Protein AF-A0A0S7EWW1-F1 (afdb_monomer)

Structure (mmCIF, N/CA/C/O backbone):
data_AF-A0A0S7EWW1-F1
#
_entry.id   AF-A0A0S7EWW1-F1
#
loop_
_atom_site.group_PDB
_atom_site.id
_atom_site.type_symbol
_atom_site.label_atom_id
_atom_site.label_alt_id
_atom_site.label_comp_id
_atom_site.label_asym_id
_atom_site.label_entity_id
_atom_site.label_seq_id
_atom_site.pdbx_PDB_ins_code
_atom_site.Cartn_x
_atom_site.Cartn_y
_atom_site.Cartn_z
_atom_site.occupancy
_atom_site.B_iso_or_equiv
_atom_site.auth_seq_id
_atom_site.auth_comp_id
_atom_site.auth_asym_id
_atom_site.auth_atom_id
_atom_site.pdbx_PDB_model_num
ATOM 1 N N . LYS A 1 1 ? -25.524 -4.681 3.130 1.00 75.12 1 LYS A N 1
ATOM 2 C CA . LYS A 1 1 ? -24.527 -3.909 2.342 1.00 75.12 1 LYS A CA 1
ATOM 3 C C . LYS A 1 1 ? -23.182 -4.595 2.519 1.00 75.12 1 LYS A C 1
ATOM 5 O O . LYS A 1 1 ? -22.922 -5.030 3.635 1.00 75.12 1 LYS A O 1
ATOM 10 N N . LEU A 1 2 ? -22.413 -4.750 1.442 1.00 93.19 2 LEU A N 1
ATOM 11 C CA . LEU A 1 2 ? -21.129 -5.456 1.447 1.00 93.19 2 LEU A CA 1
ATOM 12 C C . LEU A 1 2 ? -20.106 -4.722 2.336 1.00 93.19 2 LEU A C 1
ATOM 14 O O . LEU A 1 2 ? -20.137 -3.492 2.381 1.00 93.19 2 LEU A O 1
ATOM 18 N N . ARG A 1 3 ? -19.264 -5.471 3.059 1.00 97.88 3 ARG A N 1
ATOM 19 C CA . ARG A 1 3 ? -18.223 -4.938 3.965 1.00 97.88 3 ARG A CA 1
ATOM 20 C C . ARG A 1 3 ? -16.833 -5.497 3.687 1.00 97.88 3 ARG A C 1
ATOM 22 O O . ARG A 1 3 ? -15.873 -4.763 3.835 1.00 97.88 3 ARG A O 1
ATOM 29 N N . SER A 1 4 ? -16.743 -6.749 3.259 1.00 98.50 4 SER A N 1
ATOM 30 C CA . SER A 1 4 ? -15.506 -7.370 2.800 1.00 98.50 4 SER A CA 1
ATOM 31 C C . SER A 1 4 ? -15.703 -7.844 1.365 1.00 98.50 4 SER A C 1
ATOM 33 O O . SER A 1 4 ? -16.794 -8.308 1.007 1.00 98.50 4 SER A O 1
ATOM 35 N N . LEU A 1 5 ? -14.678 -7.651 0.543 1.00 98.44 5 LEU A N 1
ATOM 36 C CA . LEU A 1 5 ? -14.626 -8.087 -0.841 1.00 98.44 5 LEU A CA 1
ATOM 37 C C . LEU A 1 5 ? -13.223 -8.612 -1.138 1.00 98.44 5 LEU A C 1
ATOM 39 O O . LEU A 1 5 ? -12.243 -7.880 -1.026 1.00 98.44 5 LEU A O 1
ATOM 43 N N . ASP A 1 6 ? -13.152 -9.866 -1.567 1.00 98.44 6 ASP A N 1
ATOM 44 C CA . ASP A 1 6 ? -11.923 -10.497 -2.028 1.00 98.44 6 ASP A CA 1
ATOM 45 C C . ASP A 1 6 ? -11.984 -10.693 -3.548 1.00 98.44 6 ASP A C 1
ATOM 47 O O . ASP A 1 6 ? -12.901 -11.332 -4.071 1.00 98.44 6 ASP A O 1
ATOM 51 N N . LEU A 1 7 ? -11.023 -10.097 -4.253 1.00 97.81 7 LEU A N 1
ATOM 52 C CA . LEU A 1 7 ? -10.820 -10.208 -5.699 1.00 97.81 7 LEU A CA 1
ATOM 53 C C . LEU A 1 7 ? -9.435 -10.775 -6.029 1.00 97.81 7 LEU A C 1
ATOM 55 O O . LEU A 1 7 ? -8.941 -10.605 -7.146 1.00 97.81 7 LEU A O 1
ATOM 59 N N . SER A 1 8 ? -8.797 -11.444 -5.073 1.00 97.50 8 SER A N 1
ATOM 60 C CA . SER A 1 8 ? -7.478 -12.038 -5.249 1.00 97.50 8 SER A CA 1
ATOM 61 C C . SER A 1 8 ? -7.445 -12.979 -6.451 1.00 97.50 8 SER A C 1
ATOM 63 O O . SER A 1 8 ? -8.435 -13.630 -6.795 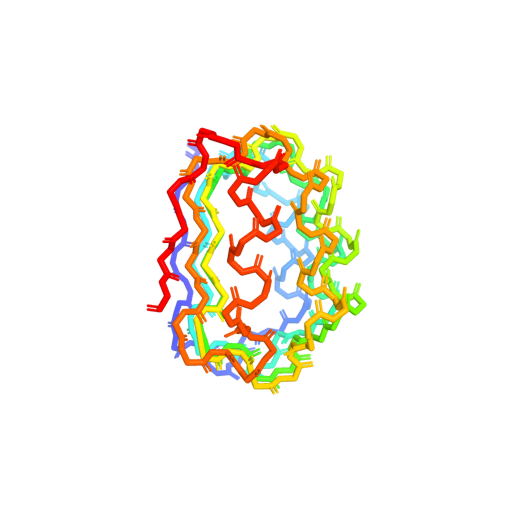1.00 97.50 8 SER A O 1
ATOM 65 N N . TRP A 1 9 ? -6.286 -13.066 -7.101 1.00 96.00 9 TRP A N 1
ATOM 66 C CA . TRP A 1 9 ? -6.058 -13.929 -8.265 1.00 96.00 9 TRP A CA 1
ATOM 67 C C . TRP A 1 9 ? -7.002 -13.669 -9.446 1.00 96.00 9 TRP A C 1
ATOM 69 O O . TRP A 1 9 ? -7.198 -14.548 -10.287 1.00 96.00 9 TRP A O 1
ATOM 79 N N . CYS A 1 10 ? -7.557 -12.460 -9.557 1.00 96.06 10 CYS A N 1
ATOM 80 C CA . CYS A 1 10 ? -8.367 -12.059 -10.700 1.00 96.06 10 CYS A CA 1
ATOM 81 C C . CYS A 1 10 ? -7.514 -11.279 -11.722 1.00 96.06 10 CYS A C 1
ATOM 83 O O . CYS A 1 10 ? -7.490 -10.048 -11.696 1.00 96.06 10 CYS A O 1
ATOM 85 N N . PRO A 1 11 ? -6.854 -11.936 -12.703 1.00 89.69 11 PRO A N 1
ATOM 86 C CA . PRO A 1 11 ? -5.895 -11.282 -13.608 1.00 89.69 11 PRO A CA 1
ATOM 87 C C . PRO A 1 11 ? -6.532 -10.274 -14.577 1.00 89.69 11 PRO A C 1
ATOM 89 O O . PRO A 1 11 ? -5.832 -9.591 -15.324 1.00 89.69 11 PRO A O 1
ATOM 92 N N . ARG A 1 12 ? -7.868 -10.217 -14.630 1.00 94.69 12 ARG A N 1
ATOM 93 C CA . ARG A 1 12 ? -8.628 -9.292 -15.480 1.00 94.69 12 ARG A CA 1
ATOM 94 C C . ARG A 1 12 ? -9.130 -8.058 -14.733 1.00 94.69 12 ARG A C 1
ATOM 96 O O . ARG A 1 12 ? -9.633 -7.156 -15.396 1.00 94.69 12 ARG A O 1
ATOM 103 N N . ILE A 1 13 ? -8.997 -8.014 -13.408 1.00 95.81 13 ILE A N 1
ATOM 104 C CA . ILE A 1 13 ? -9.312 -6.819 -12.625 1.00 95.81 13 ILE A CA 1
ATOM 105 C C . ILE A 1 13 ? -8.275 -5.742 -12.948 1.00 95.81 13 ILE A C 1
ATOM 107 O O . ILE A 1 13 ? -7.086 -6.027 -13.044 1.00 95.81 13 ILE A O 1
ATOM 111 N N . THR A 1 14 ? -8.756 -4.525 -13.187 1.00 97.81 14 THR A N 1
ATOM 112 C CA . THR A 1 14 ? -7.965 -3.344 -13.566 1.00 97.81 14 THR A CA 1
ATOM 113 C C . THR A 1 14 ? -8.408 -2.157 -12.720 1.00 97.81 14 THR A C 1
ATOM 115 O O . THR A 1 14 ? -9.411 -2.254 -12.012 1.00 97.81 14 THR A O 1
ATOM 118 N N . ASP A 1 15 ? -7.719 -1.025 -12.836 1.00 98.44 15 ASP A N 1
ATOM 119 C CA . ASP A 1 15 ? -8.058 0.205 -12.108 1.00 98.44 15 ASP A CA 1
ATOM 120 C C . ASP A 1 15 ? -9.513 0.654 -12.318 1.00 98.44 15 ASP A C 1
ATOM 122 O O . ASP A 1 15 ? -10.142 1.145 -11.386 1.00 98.44 15 ASP A O 1
ATOM 126 N N . MET A 1 16 ? -10.098 0.383 -13.491 1.00 98.19 16 MET A N 1
ATOM 127 C CA . MET A 1 16 ? -11.512 0.663 -13.777 1.00 98.19 16 MET A CA 1
ATOM 128 C C . MET A 1 16 ? -12.467 -0.107 -12.848 1.00 98.19 16 MET A C 1
ATOM 130 O O . MET A 1 16 ? -13.523 0.391 -12.478 1.00 98.19 16 MET A O 1
ATOM 134 N N . ALA A 1 17 ? -12.104 -1.322 -12.424 1.00 97.56 17 ALA A N 1
ATOM 135 C CA . ALA A 1 17 ? -12.892 -2.045 -11.428 1.00 97.56 17 ALA A CA 1
ATOM 136 C C . ALA A 1 17 ? -12.806 -1.372 -10.049 1.00 97.56 17 ALA A C 1
ATOM 138 O O . ALA A 1 17 ? -13.795 -1.357 -9.320 1.00 97.56 17 ALA A O 1
ATOM 139 N N . LEU A 1 18 ? -11.648 -0.797 -9.704 1.00 98.19 18 LEU A N 1
ATOM 140 C CA . LEU A 1 18 ? -11.467 -0.067 -8.448 1.00 98.19 18 LEU A CA 1
ATOM 141 C C . LEU A 1 18 ? -12.226 1.263 -8.446 1.00 98.19 18 LEU A C 1
ATOM 143 O O . LEU A 1 18 ? -12.760 1.637 -7.406 1.00 98.19 18 LEU A O 1
ATOM 147 N N . GLU A 1 19 ? -12.357 1.922 -9.600 1.00 98.31 19 GLU A N 1
ATOM 148 C CA . GLU A 1 19 ? -13.252 3.072 -9.776 1.00 98.31 19 GLU A CA 1
ATOM 149 C C . GLU A 1 19 ? -14.700 2.699 -9.428 1.00 98.31 19 GLU A C 1
ATOM 151 O O . GLU A 1 19 ? -15.301 3.319 -8.551 1.00 98.31 19 GLU A O 1
ATOM 156 N N . TYR A 1 20 ? -15.241 1.629 -10.023 1.00 97.81 20 TYR A N 1
ATOM 157 C CA . TYR A 1 20 ? -16.599 1.166 -9.709 1.00 97.81 20 TYR A CA 1
ATOM 158 C C . TYR A 1 20 ? -16.769 0.778 -8.233 1.00 97.81 20 TYR A C 1
ATOM 160 O O . TYR A 1 20 ? -17.775 1.121 -7.612 1.00 97.81 20 TYR A O 1
ATOM 168 N N . ILE A 1 21 ? -15.779 0.100 -7.643 1.00 97.38 21 ILE A N 1
ATOM 169 C CA . ILE A 1 21 ? -15.789 -0.253 -6.215 1.00 97.38 21 ILE A CA 1
ATOM 170 C C . ILE A 1 21 ? -15.832 1.005 -5.343 1.00 97.38 21 ILE A C 1
ATOM 172 O O . ILE A 1 21 ? -16.648 1.076 -4.422 1.00 97.38 21 ILE A 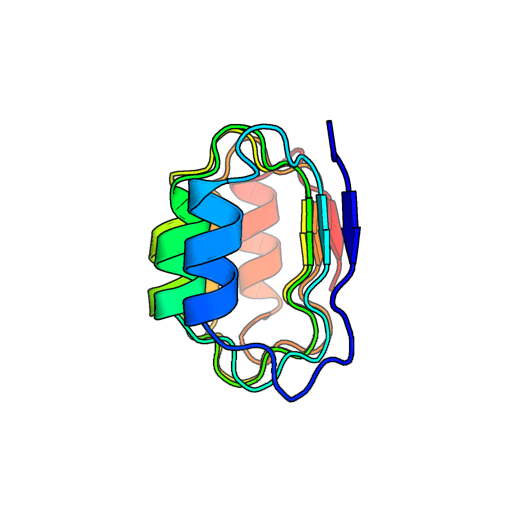O 1
ATOM 176 N N . ALA A 1 22 ? -15.006 2.008 -5.641 1.00 96.94 22 ALA A N 1
ATOM 177 C CA . ALA A 1 22 ? -14.984 3.264 -4.901 1.00 96.94 22 ALA A CA 1
ATOM 178 C C . ALA A 1 22 ? -16.310 4.040 -5.035 1.00 96.94 22 ALA A C 1
ATOM 180 O O . ALA A 1 22 ? -16.804 4.598 -4.047 1.00 96.94 22 ALA A O 1
ATOM 181 N N . CYS A 1 23 ? -16.915 4.019 -6.229 1.00 96.25 23 CYS A N 1
ATOM 182 C CA . CYS A 1 23 ? -18.182 4.687 -6.525 1.00 96.25 23 CYS A CA 1
ATOM 183 C C . CYS A 1 23 ? -19.408 4.026 -5.883 1.00 96.25 23 CYS A C 1
ATOM 185 O O . CYS A 1 23 ? -20.302 4.749 -5.459 1.00 96.25 23 CYS A O 1
ATOM 187 N N . ASP A 1 24 ? -19.471 2.695 -5.785 1.00 95.88 24 ASP A N 1
ATOM 188 C CA . ASP A 1 24 ? -20.705 2.010 -5.361 1.00 95.88 24 ASP A CA 1
ATOM 189 C C . ASP A 1 24 ? -20.612 1.391 -3.956 1.00 95.88 24 ASP A C 1
ATOM 191 O O . ASP A 1 24 ? -21.625 1.214 -3.263 1.00 95.88 24 ASP A O 1
ATOM 195 N N . LEU A 1 25 ? -19.401 1.064 -3.490 1.00 96.56 25 LEU A N 1
ATOM 196 C CA . LEU A 1 25 ? -19.172 0.308 -2.255 1.00 96.56 25 LEU A CA 1
ATOM 197 C C . LEU A 1 25 ? -18.650 1.185 -1.108 1.00 96.56 25 LEU A C 1
ATOM 199 O O . LEU A 1 25 ? -17.762 0.790 -0.361 1.00 96.56 25 LEU A O 1
ATOM 203 N N . HIS A 1 26 ? -19.265 2.346 -0.868 1.00 93.94 26 HIS A N 1
ATOM 204 C CA . HIS A 1 26 ? -18.840 3.303 0.176 1.00 93.94 26 HIS A CA 1
ATOM 205 C C . HIS A 1 26 ? -18.814 2.771 1.626 1.00 93.94 26 HIS A C 1
ATOM 207 O O . HIS A 1 26 ? -18.344 3.463 2.527 1.00 93.94 26 HIS A O 1
ATOM 213 N N . LYS A 1 27 ? -19.385 1.584 1.881 1.00 96.94 27 LYS A N 1
ATOM 214 C CA . LYS A 1 27 ? -19.382 0.913 3.197 1.00 96.94 27 LYS A CA 1
ATOM 215 C C . LYS A 1 27 ? -18.420 -0.276 3.271 1.00 96.94 27 LYS A C 1
ATOM 217 O O . LYS A 1 27 ? -18.485 -1.026 4.246 1.00 96.94 27 LYS A O 1
ATOM 222 N N . LEU A 1 28 ? -17.608 -0.483 2.236 1.00 98.44 28 LEU A N 1
ATOM 223 C CA . LEU A 1 28 ? -16.582 -1.510 2.239 1.00 98.44 28 LEU A CA 1
ATOM 224 C C . LEU A 1 28 ? -15.516 -1.140 3.275 1.00 98.44 28 LEU A C 1
ATOM 226 O O . LEU A 1 28 ? -15.047 -0.005 3.319 1.00 98.44 28 LEU A O 1
ATOM 230 N N . GLU A 1 29 ? -15.192 -2.102 4.122 1.00 98.62 29 GLU A N 1
ATOM 231 C CA . GLU A 1 2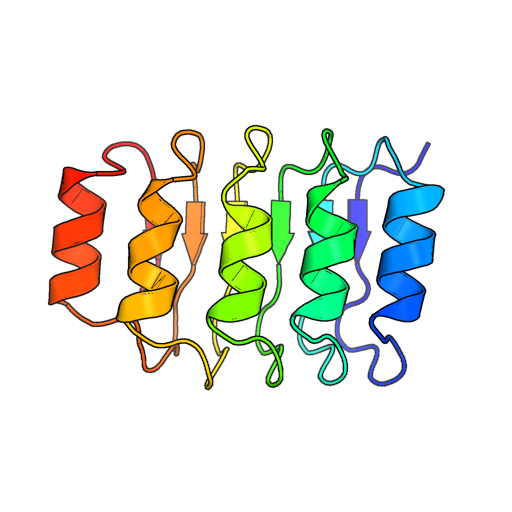9 ? -14.223 -2.004 5.210 1.00 98.62 29 GLU A CA 1
ATOM 232 C C . GLU A 1 29 ? -12.971 -2.829 4.892 1.00 98.62 29 GLU A C 1
ATOM 234 O O . GLU A 1 29 ? -11.884 -2.464 5.320 1.00 98.62 29 GLU A O 1
ATOM 239 N N . GLU A 1 30 ? -13.092 -3.885 4.091 1.00 98.81 30 GLU A N 1
ATOM 240 C CA . GLU A 1 30 ? -11.981 -4.746 3.694 1.00 98.81 30 GLU A CA 1
ATOM 241 C C . GLU A 1 30 ? -11.996 -5.003 2.187 1.00 98.81 30 GLU A C 1
ATOM 243 O O . GLU A 1 30 ? -13.033 -5.350 1.609 1.00 98.81 30 GLU A O 1
ATOM 248 N N . LEU A 1 31 ? -10.829 -4.843 1.566 1.00 98.75 31 LEU A N 1
ATOM 249 C CA . LEU A 1 31 ? -10.604 -5.133 0.159 1.00 98.75 31 LEU A CA 1
ATOM 250 C C . LEU A 1 31 ? -9.308 -5.929 -0.010 1.00 98.75 31 LEU A C 1
ATOM 252 O O . LEU A 1 31 ? -8.226 -5.464 0.358 1.00 98.75 31 LEU A O 1
ATOM 256 N N . VAL A 1 32 ? -9.425 -7.115 -0.603 1.00 98.81 32 VAL A N 1
ATOM 257 C CA . VAL A 1 32 ? -8.292 -7.996 -0.906 1.00 98.81 32 VAL A CA 1
ATOM 258 C C . VAL A 1 32 ? -8.084 -8.043 -2.420 1.00 98.81 32 VAL A C 1
ATOM 260 O O . VAL A 1 32 ? -8.995 -8.403 -3.166 1.00 98.81 32 VAL A O 1
ATOM 263 N N . LEU A 1 33 ? -6.898 -7.642 -2.883 1.00 98.56 33 LEU A N 1
ATOM 264 C CA . LEU A 1 33 ? -6.531 -7.530 -4.303 1.00 98.56 33 LEU A CA 1
ATOM 265 C C . LEU A 1 33 ? -5.281 -8.344 -4.641 1.00 98.56 33 LEU A C 1
ATOM 267 O O . LEU A 1 33 ? -4.583 -8.044 -5.611 1.00 98.56 33 LEU A O 1
ATOM 271 N N . ASP A 1 34 ? -4.969 -9.376 -3.862 1.00 98.44 34 ASP A N 1
ATOM 272 C CA . ASP A 1 34 ? -3.701 -10.076 -4.015 1.00 98.44 34 ASP A CA 1
ATOM 273 C C . ASP A 1 34 ? -3.529 -10.644 -5.423 1.00 98.44 34 ASP A C 1
ATOM 275 O O . ASP A 1 34 ? -4.437 -11.245 -6.003 1.00 98.44 34 ASP A O 1
ATOM 279 N N . ARG A 1 35 ? -2.333 -10.475 -5.986 1.00 97.94 35 ARG A N 1
ATOM 280 C CA . ARG A 1 35 ? -1.977 -10.909 -7.344 1.00 97.94 35 ARG A CA 1
ATOM 281 C C . ARG A 1 35 ? -2.891 -10.342 -8.436 1.00 97.94 35 ARG A C 1
ATOM 283 O O . ARG A 1 35 ? -2.953 -10.898 -9.537 1.00 97.94 35 ARG A O 1
ATOM 290 N N . CYS A 1 36 ? -3.545 -9.208 -8.194 1.00 98.00 36 CYS A N 1
ATOM 291 C CA . CYS A 1 36 ? -4.196 -8.432 -9.246 1.00 98.00 36 CYS A CA 1
ATOM 292 C C . CYS A 1 36 ? -3.146 -7.611 -10.008 1.00 98.00 36 CYS A C 1
ATOM 294 O O . CYS A 1 36 ? -2.991 -6.408 -9.826 1.00 98.00 36 CYS A O 1
ATOM 296 N N . VAL A 1 37 ? -2.410 -8.281 -10.899 1.00 96.50 37 VAL A N 1
ATOM 297 C CA . VAL A 1 37 ? -1.216 -7.737 -11.582 1.00 96.50 37 VAL A CA 1
ATOM 298 C C . VAL A 1 37 ? -1.466 -6.539 -12.509 1.00 96.50 37 VAL A C 1
ATOM 300 O O . VAL A 1 37 ? -0.510 -5.967 -13.020 1.00 96.50 37 VAL A O 1
ATOM 303 N N . ARG A 1 38 ? -2.727 -6.177 -12.767 1.00 97.69 38 ARG A N 1
ATOM 304 C CA . ARG A 1 38 ? -3.110 -5.027 -13.605 1.00 97.69 38 ARG A CA 1
ATOM 305 C C . ARG A 1 38 ? -3.645 -3.844 -12.791 1.00 97.69 38 ARG A C 1
ATOM 307 O O . ARG A 1 38 ? -4.159 -2.907 -13.395 1.00 97.69 38 ARG A O 1
ATOM 314 N N . ILE A 1 39 ? -3.560 -3.907 -11.461 1.00 98.38 39 ILE A N 1
ATOM 315 C CA . ILE A 1 39 ? -3.795 -2.757 -10.586 1.00 98.38 39 ILE A CA 1
ATOM 316 C C . ILE A 1 39 ? -2.531 -1.909 -10.537 1.00 98.38 39 ILE A C 1
ATOM 318 O O . ILE A 1 39 ? -1.444 -2.430 -10.281 1.00 98.38 39 ILE A O 1
ATOM 322 N N . THR A 1 40 ? -2.692 -0.614 -10.782 1.00 98.62 40 THR A N 1
ATOM 323 C CA . THR A 1 40 ? -1.617 0.380 -10.800 1.00 98.62 40 THR A CA 1
ATOM 324 C C . THR A 1 40 ? -1.893 1.492 -9.788 1.00 98.62 40 THR A C 1
ATOM 326 O O . THR A 1 40 ? -2.898 1.483 -9.073 1.00 98.62 40 THR A O 1
ATOM 329 N N . ASP A 1 41 ? -1.017 2.491 -9.755 1.00 98.62 41 ASP A N 1
ATOM 330 C CA . ASP A 1 41 ? -1.172 3.686 -8.927 1.00 98.62 41 ASP A CA 1
ATOM 331 C C . ASP A 1 41 ? -2.500 4.423 -9.167 1.00 98.62 41 ASP A C 1
ATOM 333 O O . ASP A 1 41 ? -3.082 4.965 -8.227 1.00 98.62 41 ASP A O 1
ATOM 337 N N . THR A 1 42 ? -3.027 4.395 -10.400 1.00 98.62 42 THR A N 1
ATOM 338 C CA . THR A 1 42 ? -4.342 4.977 -10.719 1.00 98.62 42 THR A CA 1
ATOM 339 C C . THR A 1 42 ? -5.458 4.307 -9.917 1.00 98.62 42 THR A C 1
ATOM 341 O O . THR A 1 42 ? -6.333 4.985 -9.379 1.00 98.62 42 THR A O 1
ATOM 344 N N . GLY A 1 43 ? -5.394 2.983 -9.771 1.00 98.38 43 GLY A N 1
ATOM 345 C CA . GLY A 1 43 ? -6.322 2.207 -8.961 1.00 98.38 43 GLY A CA 1
ATOM 346 C C . GLY A 1 43 ? -6.329 2.628 -7.493 1.00 98.38 43 GLY A C 1
ATOM 347 O O . GLY A 1 43 ? -7.392 2.832 -6.905 1.00 98.38 43 GLY A O 1
ATOM 348 N N . LEU A 1 44 ? -5.142 2.827 -6.915 1.00 98.50 44 LEU A N 1
ATOM 349 C CA . LEU A 1 44 ? -4.979 3.320 -5.541 1.00 98.50 44 LEU A CA 1
ATOM 350 C C . LEU A 1 44 ? -5.533 4.744 -5.383 1.00 98.50 44 LEU A C 1
ATOM 352 O O . LEU A 1 44 ? -6.130 5.059 -4.351 1.00 98.50 44 LEU A O 1
ATOM 356 N N . GLY A 1 45 ? -5.414 5.573 -6.424 1.00 98.44 45 GLY A N 1
ATOM 357 C CA . GLY A 1 45 ? -6.066 6.878 -6.509 1.00 98.44 45 GLY A CA 1
ATOM 358 C C . GLY A 1 45 ? -7.577 6.800 -6.280 1.00 98.44 45 GLY A C 1
ATOM 359 O O . GLY A 1 45 ? -8.104 7.546 -5.454 1.00 98.44 45 GLY A O 1
ATOM 360 N N . TYR A 1 46 ? -8.275 5.856 -6.916 1.00 98.44 46 TYR A N 1
ATOM 361 C CA . TYR A 1 46 ? -9.710 5.654 -6.676 1.00 98.44 46 TYR A CA 1
ATOM 362 C C . TYR A 1 46 ? -10.003 5.170 -5.250 1.00 98.44 46 TYR A C 1
ATOM 364 O O . TYR A 1 46 ? -10.879 5.724 -4.578 1.00 98.44 46 TYR A O 1
ATOM 372 N N . LEU A 1 47 ? -9.238 4.190 -4.753 1.00 98.06 47 LEU A N 1
ATOM 373 C CA . LEU A 1 47 ? -9.422 3.635 -3.404 1.00 98.06 47 LEU A CA 1
ATOM 374 C C . LEU A 1 47 ? -9.209 4.669 -2.291 1.00 98.06 47 LEU A C 1
ATOM 376 O O . LEU A 1 47 ? -9.854 4.573 -1.247 1.00 98.06 47 LEU A O 1
ATOM 380 N N . SER A 1 48 ? -8.377 5.692 -2.518 1.00 97.06 48 SER A N 1
ATOM 381 C CA . SER A 1 48 ? -8.137 6.771 -1.547 1.00 97.06 48 SER A CA 1
ATOM 382 C C . SER A 1 48 ? -9.400 7.541 -1.137 1.00 97.06 48 SER A C 1
ATOM 384 O O . SER A 1 48 ? -9.446 8.150 -0.069 1.00 97.06 48 SER A O 1
ATOM 386 N N . THR A 1 49 ? -10.454 7.479 -1.955 1.00 96.88 49 THR A N 1
ATOM 387 C CA . THR A 1 49 ? -11.746 8.125 -1.680 1.00 96.88 49 THR A CA 1
ATOM 388 C C . THR A 1 49 ? -12.635 7.322 -0.720 1.00 96.88 49 THR A C 1
ATOM 390 O O . THR A 1 49 ? -13.647 7.831 -0.228 1.00 96.88 49 THR A O 1
ATOM 393 N N . MET A 1 50 ? -12.270 6.071 -0.413 1.00 97.12 50 MET A N 1
ATOM 394 C CA . MET A 1 50 ? -13.078 5.150 0.386 1.00 97.12 50 MET A CA 1
ATOM 395 C C . MET A 1 50 ? -12.864 5.354 1.891 1.00 97.12 50 MET A C 1
ATOM 397 O O . MET A 1 50 ? -12.093 4.649 2.537 1.00 97.12 50 MET A O 1
ATOM 401 N N . SER A 1 51 ? -13.618 6.281 2.482 1.00 95.94 51 SER A N 1
ATOM 402 C CA . SER A 1 51 ? -13.507 6.660 3.903 1.00 95.94 51 SER A CA 1
ATOM 403 C C . SER A 1 51 ? -13.894 5.580 4.925 1.00 95.94 51 SER A C 1
ATOM 405 O O . SER A 1 51 ? -13.654 5.759 6.118 1.00 95.94 51 SER A O 1
ATOM 407 N N . SER A 1 52 ? -14.504 4.475 4.484 1.00 97.44 52 SER A N 1
ATOM 408 C CA . SER A 1 52 ? -14.82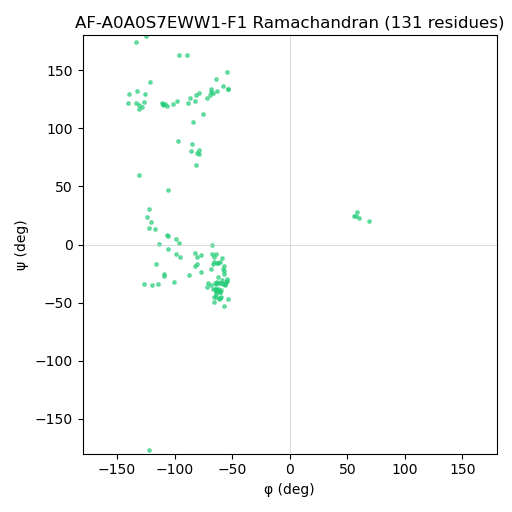8 3.331 5.349 1.00 97.44 52 SER A CA 1
ATOM 409 C C . SER A 1 52 ? -13.774 2.225 5.307 1.00 97.44 52 SER A C 1
ATOM 411 O O . SER A 1 52 ? -13.848 1.322 6.140 1.00 97.44 52 SER A O 1
ATOM 413 N N . LEU A 1 53 ? -12.816 2.269 4.370 1.00 98.44 53 LEU A N 1
ATOM 414 C CA . LEU A 1 53 ? -11.866 1.179 4.163 1.00 98.44 53 LEU A CA 1
ATOM 415 C C . LEU A 1 53 ? -10.856 1.129 5.316 1.00 98.44 53 LEU A C 1
ATOM 417 O O . LEU A 1 53 ? -10.215 2.132 5.636 1.00 98.44 53 LEU A O 1
ATOM 421 N N . ARG A 1 54 ? -10.741 -0.041 5.945 1.00 98.69 54 ARG A N 1
ATOM 422 C CA . ARG A 1 54 ? -9.892 -0.323 7.111 1.00 98.69 54 ARG A CA 1
ATOM 423 C C . ARG A 1 54 ? -8.776 -1.305 6.791 1.00 98.69 54 ARG A C 1
ATOM 425 O O . ARG A 1 54 ? -7.687 -1.142 7.328 1.00 98.69 54 ARG A O 1
ATOM 432 N N . SER A 1 55 ? -9.027 -2.265 5.909 1.00 98.88 55 SER A N 1
ATOM 433 C CA . SER A 1 55 ? -8.060 -3.297 5.541 1.00 98.88 55 SER A CA 1
ATOM 434 C C . SER A 1 55 ? -7.880 -3.328 4.031 1.00 98.88 55 SER A C 1
ATOM 436 O O . SER A 1 55 ? -8.849 -3.512 3.289 1.00 98.88 55 SER A O 1
ATOM 438 N N . LEU A 1 56 ? -6.642 -3.143 3.579 1.00 98.81 56 LEU A N 1
ATOM 439 C CA . LEU A 1 56 ? -6.275 -3.193 2.168 1.00 98.81 56 LEU A CA 1
ATOM 440 C C . LEU A 1 56 ? -5.103 -4.153 1.968 1.00 98.81 56 LEU A C 1
ATOM 442 O O . LEU A 1 56 ? -4.003 -3.922 2.472 1.00 98.81 56 LEU A O 1
ATOM 446 N N . TYR A 1 57 ? -5.335 -5.207 1.190 1.00 98.81 57 TYR A N 1
ATOM 447 C CA . TYR A 1 57 ? -4.300 -6.166 0.812 1.00 98.81 57 TYR A CA 1
ATOM 448 C C . TYR A 1 57 ? -3.975 -6.015 -0.673 1.00 98.81 57 TYR A C 1
ATOM 450 O O . TYR A 1 57 ? -4.847 -6.166 -1.530 1.00 98.81 57 TYR A O 1
ATOM 458 N N . LEU A 1 58 ? -2.716 -5.702 -0.970 1.00 98.44 58 LEU A N 1
ATOM 459 C CA . LEU A 1 58 ? -2.174 -5.487 -2.314 1.00 98.44 58 LEU A CA 1
ATOM 460 C C . LEU A 1 58 ? -1.009 -6.448 -2.589 1.00 98.44 58 LEU A C 1
ATOM 462 O O . LEU A 1 58 ? -0.069 -6.102 -3.308 1.00 98.44 58 LEU A O 1
ATOM 466 N N . ARG A 1 59 ? -1.022 -7.649 -1.998 1.00 98.56 59 ARG A N 1
ATOM 467 C CA . ARG A 1 59 ? 0.138 -8.544 -2.058 1.00 98.56 59 ARG A CA 1
ATOM 468 C C . ARG A 1 59 ? 0.402 -8.947 -3.498 1.00 98.56 59 ARG A C 1
ATOM 470 O O . ARG A 1 59 ?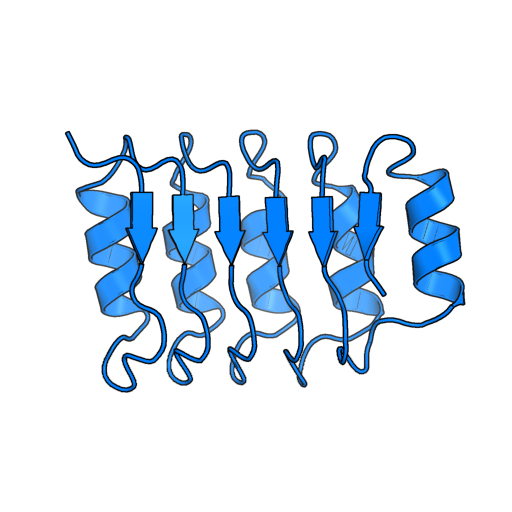 -0.512 -9.376 -4.200 1.00 98.56 59 ARG A O 1
ATOM 477 N N . TRP A 1 60 ? 1.652 -8.863 -3.940 1.00 98.00 60 TRP A N 1
ATOM 478 C CA . TRP A 1 60 ? 2.060 -9.196 -5.309 1.00 98.00 60 TRP A CA 1
ATOM 479 C C . TRP A 1 60 ? 1.334 -8.379 -6.400 1.00 98.00 60 TRP A C 1
ATOM 481 O O . TRP A 1 60 ? 1.169 -8.853 -7.530 1.00 98.00 60 TRP A O 1
ATOM 491 N N . CYS A 1 61 ? 0.897 -7.154 -6.093 1.00 97.81 61 CYS A N 1
ATOM 492 C CA . CYS A 1 61 ? 0.418 -6.195 -7.090 1.00 97.81 61 CYS A CA 1
ATOM 493 C C . CYS A 1 61 ? 1.611 -5.524 -7.788 1.00 97.81 61 CYS A C 1
ATOM 495 O O . CYS A 1 61 ? 2.029 -4.418 -7.455 1.00 97.81 61 CYS A O 1
ATOM 497 N N . CYS A 1 62 ? 2.178 -6.212 -8.781 1.00 96.56 62 CYS A N 1
ATOM 498 C CA . CYS A 1 62 ? 3.482 -5.880 -9.368 1.00 96.56 62 CYS A CA 1
ATOM 499 C C . CYS A 1 62 ? 3.577 -4.560 -10.159 1.00 96.56 62 CYS A C 1
ATOM 501 O O . CYS A 1 62 ? 4.631 -4.287 -10.730 1.00 96.56 62 CYS A O 1
ATOM 503 N N . GLN A 1 63 ? 2.496 -3.790 -10.282 1.00 97.94 63 GLN A N 1
ATOM 504 C CA . GLN A 1 63 ? 2.469 -2.515 -11.014 1.00 97.94 63 GLN A CA 1
ATOM 505 C C . GLN A 1 63 ? 2.228 -1.306 -10.098 1.00 97.94 63 GLN A C 1
ATOM 507 O O . GLN A 1 63 ? 2.197 -0.181 -10.591 1.00 97.94 63 GLN A O 1
ATOM 512 N N . VAL A 1 64 ? 2.089 -1.530 -8.787 1.00 98.25 64 VAL A N 1
ATOM 513 C CA . VAL A 1 64 ? 2.011 -0.465 -7.781 1.00 98.25 64 VAL A CA 1
ATOM 514 C C . VAL A 1 64 ? 3.415 0.059 -7.484 1.00 98.25 64 VAL A C 1
ATOM 516 O O . VAL A 1 64 ? 4.331 -0.727 -7.228 1.00 98.25 64 VAL A O 1
ATOM 519 N N . GLN A 1 65 ? 3.569 1.379 -7.514 1.00 98.38 65 GLN A N 1
ATOM 520 C CA . GLN A 1 65 ? 4.817 2.106 -7.295 1.00 98.38 65 GLN A CA 1
ATOM 521 C C . GLN A 1 65 ? 4.647 3.144 -6.177 1.00 98.38 65 GLN A C 1
ATOM 523 O O . GLN A 1 65 ? 3.571 3.325 -5.600 1.00 98.38 65 GLN A O 1
ATOM 528 N N . ASP A 1 66 ? 5.728 3.862 -5.880 1.00 98.25 66 ASP A N 1
ATOM 529 C CA . ASP A 1 66 ? 5.762 4.884 -4.833 1.00 98.25 66 ASP A CA 1
ATOM 530 C C . ASP A 1 66 ? 4.692 5.973 -5.014 1.00 98.25 66 ASP A C 1
ATOM 532 O O . ASP A 1 66 ? 4.152 6.470 -4.026 1.00 98.25 66 ASP A O 1
ATOM 536 N N . PHE A 1 67 ? 4.361 6.337 -6.260 1.00 98.00 67 PHE A N 1
ATOM 537 C CA . PHE A 1 67 ? 3.324 7.332 -6.548 1.00 98.00 67 PHE A CA 1
ATOM 538 C C . PHE A 1 67 ? 1.937 6.852 -6.098 1.00 98.00 67 PHE A C 1
ATOM 540 O O . PHE A 1 67 ? 1.181 7.624 -5.510 1.00 98.00 67 PHE A O 1
ATOM 547 N N . GLY A 1 68 ? 1.631 5.562 -6.263 1.00 97.75 68 GLY A N 1
ATOM 548 C CA . GLY A 1 68 ? 0.388 4.963 -5.782 1.00 97.75 68 GLY A CA 1
ATOM 549 C C . GLY A 1 68 ? 0.221 5.077 -4.270 1.00 97.75 68 GLY A C 1
ATOM 550 O O . GLY A 1 68 ? -0.871 5.389 -3.792 1.00 97.75 68 GLY A O 1
ATOM 551 N N . LEU A 1 69 ? 1.307 4.905 -3.509 1.00 98.00 69 LEU A N 1
ATOM 552 C CA . LEU A 1 69 ? 1.275 5.042 -2.049 1.00 98.00 69 LEU A CA 1
ATOM 553 C C . LEU A 1 69 ? 0.906 6.461 -1.602 1.00 98.00 69 LEU A C 1
ATOM 555 O O . LEU A 1 69 ? 0.222 6.610 -0.590 1.00 98.00 69 LEU A O 1
ATOM 559 N N . GLN A 1 70 ? 1.285 7.492 -2.366 1.00 97.62 70 GLN A N 1
ATOM 560 C CA . GLN A 1 70 ? 0.973 8.885 -2.024 1.00 97.62 70 GLN A CA 1
ATOM 561 C C . GLN A 1 70 ? -0.531 9.146 -1.932 1.00 97.62 70 GLN A C 1
ATOM 563 O O . GLN A 1 70 ? -0.968 9.935 -1.093 1.00 97.62 70 GLN A O 1
ATOM 568 N N . HIS A 1 71 ? -1.334 8.453 -2.743 1.00 97.88 71 HIS A N 1
ATOM 569 C CA . HIS A 1 71 ? -2.790 8.538 -2.666 1.00 97.88 71 HIS A CA 1
ATOM 570 C C . HIS A 1 71 ? -3.337 7.992 -1.344 1.00 97.88 71 HIS A C 1
ATOM 572 O O . HIS A 1 71 ? -4.330 8.502 -0.828 1.00 97.88 71 HIS A O 1
ATOM 578 N N . LEU A 1 72 ? -2.683 6.981 -0.769 1.00 97.31 72 LEU A N 1
ATOM 579 C CA . LEU A 1 72 ? -3.163 6.317 0.440 1.00 97.31 72 LEU A CA 1
ATOM 580 C C . LEU A 1 72 ? -2.893 7.136 1.705 1.00 97.31 72 LEU A C 1
ATOM 582 O O . LEU A 1 72 ? -3.624 6.980 2.674 1.00 97.31 72 LEU A O 1
ATOM 586 N N . PHE A 1 73 ? -1.913 8.045 1.712 1.00 95.75 73 PHE A N 1
ATOM 587 C CA . PHE A 1 73 ? -1.494 8.777 2.919 1.00 95.75 73 PHE A CA 1
ATOM 588 C C . PHE A 1 73 ? -2.618 9.569 3.617 1.00 95.75 73 PHE A C 1
ATOM 590 O O . PHE A 1 73 ? -2.540 9.831 4.817 1.00 95.75 73 PHE A O 1
ATOM 597 N N . GLY A 1 74 ? -3.684 9.930 2.895 1.00 93.88 74 GLY A N 1
ATOM 598 C CA . GLY A 1 74 ? -4.862 10.606 3.452 1.00 93.88 74 GLY A CA 1
ATOM 599 C C . GLY A 1 74 ? -5.897 9.686 4.119 1.00 93.88 74 GLY A C 1
ATOM 600 O O . GLY A 1 74 ? -6.853 10.185 4.721 1.00 93.88 74 GLY A O 1
ATOM 601 N N . MET A 1 75 ? -5.745 8.363 4.026 1.00 96.31 75 MET A N 1
ATOM 602 C CA . MET A 1 75 ? -6.747 7.382 4.458 1.00 96.31 75 MET A CA 1
ATOM 603 C C . MET A 1 75 ? -6.706 7.136 5.971 1.00 96.31 75 MET A C 1
ATOM 605 O O . MET A 1 75 ? -6.217 6.118 6.452 1.00 96.31 75 MET A O 1
ATOM 609 N N . ARG A 1 76 ? -7.290 8.055 6.746 1.00 95.06 76 ARG A N 1
ATOM 610 C CA . ARG A 1 76 ? -7.331 7.984 8.224 1.00 95.06 76 ARG A CA 1
ATOM 611 C C . ARG A 1 76 ? -8.110 6.787 8.789 1.00 95.06 76 ARG A C 1
ATOM 613 O O . ARG A 1 76 ? -8.004 6.495 9.977 1.00 95.06 76 ARG A O 1
ATOM 620 N N . SER A 1 77 ? -8.929 6.125 7.974 1.00 96.94 77 SER A N 1
ATOM 621 C CA . SER A 1 77 ? -9.667 4.920 8.365 1.00 96.94 77 SER A CA 1
ATOM 622 C C . SER A 1 77 ? -8.832 3.646 8.265 1.00 96.94 77 SER A C 1
ATOM 624 O O . SER A 1 77 ? -9.210 2.646 8.873 1.00 96.94 77 SER A O 1
ATOM 626 N N . LEU A 1 78 ? -7.722 3.670 7.519 1.00 98.19 78 LEU A N 1
ATOM 627 C CA . LEU A 1 78 ? -6.908 2.490 7.261 1.00 98.19 78 LEU A CA 1
ATOM 628 C C . LEU A 1 78 ? -6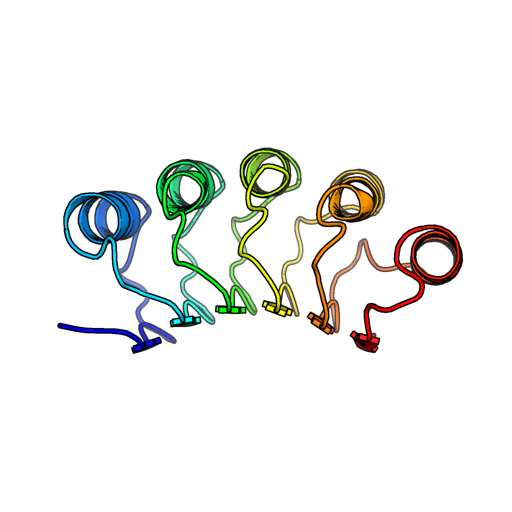.223 2.033 8.556 1.00 98.19 78 LEU A C 1
ATOM 630 O O . LEU A 1 78 ? -5.658 2.845 9.286 1.00 98.19 78 LEU A O 1
ATOM 634 N N . ARG A 1 79 ? -6.331 0.737 8.846 1.00 98.44 79 ARG A N 1
ATOM 635 C CA . ARG A 1 79 ? -5.770 0.046 10.016 1.00 98.44 79 ARG A CA 1
ATOM 636 C C . ARG A 1 79 ? -4.796 -1.044 9.602 1.00 98.44 79 ARG A C 1
ATOM 638 O O . ARG A 1 79 ? -3.788 -1.224 10.266 1.00 98.44 79 ARG A O 1
ATOM 645 N N . LEU A 1 80 ? -5.064 -1.713 8.486 1.00 98.81 80 LEU A N 1
ATOM 646 C CA . LEU A 1 80 ? -4.198 -2.741 7.936 1.00 98.81 80 LEU A CA 1
ATOM 647 C C . LEU A 1 80 ? -3.857 -2.421 6.485 1.00 98.81 80 LEU A C 1
ATOM 649 O O . LEU A 1 80 ? -4.749 -2.196 5.658 1.00 98.81 80 LEU A O 1
ATOM 653 N N . LEU A 1 81 ? -2.563 -2.451 6.179 1.00 98.69 81 LEU A N 1
ATOM 654 C CA . LEU A 1 81 ? -2.047 -2.358 4.821 1.00 98.69 81 LEU A CA 1
ATOM 655 C C . LEU A 1 81 ? -1.026 -3.468 4.583 1.00 98.69 81 LEU A C 1
ATOM 657 O O . LEU A 1 81 ? 0.016 -3.515 5.231 1.00 98.69 81 LEU A O 1
ATOM 661 N N . SER A 1 82 ? -1.295 -4.329 3.608 1.00 98.69 82 SER A N 1
ATOM 662 C CA . SER A 1 82 ? -0.323 -5.319 3.151 1.00 98.69 82 SER A CA 1
ATOM 663 C C . SER A 1 82 ? 0.155 -4.988 1.744 1.00 98.69 82 SER A C 1
ATOM 665 O O . SER A 1 82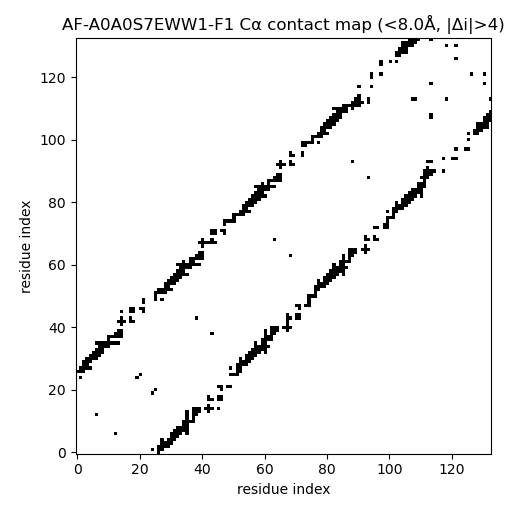 ? -0.640 -4.904 0.806 1.00 98.69 82 SER A O 1
ATOM 667 N N . LEU A 1 83 ? 1.467 -4.807 1.604 1.00 98.50 83 LEU A N 1
ATOM 668 C CA . LEU A 1 83 ? 2.158 -4.531 0.342 1.00 98.50 83 LEU A CA 1
ATOM 669 C C . LEU A 1 83 ? 3.140 -5.656 -0.015 1.00 98.50 83 LEU A C 1
ATOM 671 O O . LEU A 1 83 ? 3.980 -5.468 -0.890 1.00 98.50 83 LEU A O 1
ATOM 675 N N . ALA A 1 84 ? 3.058 -6.810 0.657 1.00 98.38 84 ALA A N 1
ATOM 676 C CA . ALA A 1 84 ? 4.042 -7.877 0.522 1.00 98.38 84 ALA A CA 1
ATOM 677 C C . ALA A 1 84 ? 4.256 -8.303 -0.940 1.00 98.38 8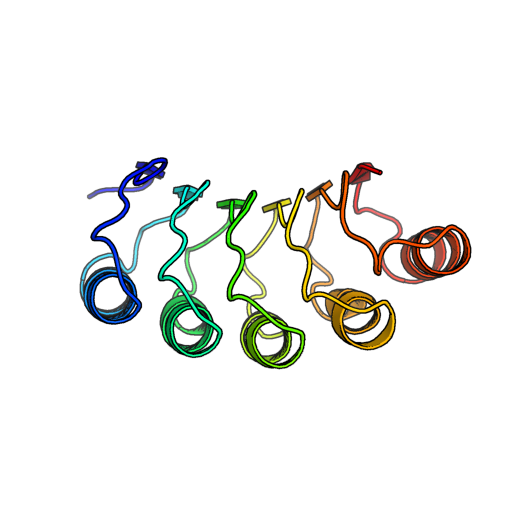4 ALA A C 1
ATOM 679 O O . ALA A 1 84 ? 3.309 -8.523 -1.698 1.00 98.38 84 ALA A O 1
ATOM 680 N N . GLY A 1 85 ? 5.516 -8.448 -1.343 1.00 97.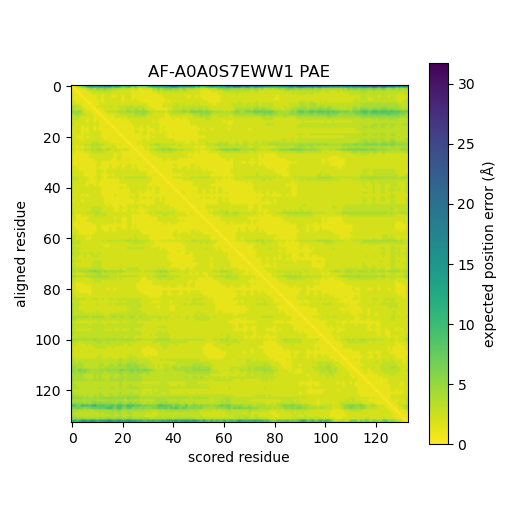62 85 GLY A N 1
ATOM 681 C CA . GLY A 1 85 ? 5.883 -8.853 -2.700 1.00 97.62 85 GLY A CA 1
ATOM 682 C C . GLY A 1 85 ? 5.589 -7.812 -3.786 1.00 97.62 85 GLY A C 1
ATOM 683 O O . GLY A 1 85 ? 5.493 -8.190 -4.955 1.00 97.62 85 GLY A O 1
ATOM 684 N N . CYS A 1 86 ? 5.435 -6.527 -3.444 1.00 97.94 86 CYS A N 1
ATOM 685 C CA . CYS A 1 86 ? 5.369 -5.428 -4.412 1.00 97.94 86 CYS A CA 1
ATOM 686 C C . CYS A 1 86 ? 6.792 -4.973 -4.805 1.00 97.94 86 CYS A C 1
ATOM 688 O O . CYS A 1 86 ? 7.468 -4.303 -4.023 1.00 97.94 86 CYS A O 1
ATOM 690 N N . PRO A 1 87 ? 7.282 -5.313 -6.014 1.00 97.69 87 PRO A N 1
ATOM 691 C CA . PRO A 1 87 ? 8.699 -5.197 -6.358 1.00 97.69 87 PRO A CA 1
ATOM 692 C C . PRO A 1 87 ? 9.139 -3.779 -6.743 1.00 97.69 87 PRO A C 1
ATOM 694 O O . PRO A 1 87 ? 10.336 -3.512 -6.781 1.00 97.69 87 PRO A O 1
ATOM 697 N N . LEU A 1 88 ? 8.198 -2.887 -7.067 1.00 98.25 88 LEU A N 1
ATOM 698 C CA . LEU A 1 88 ? 8.488 -1.525 -7.533 1.00 98.25 88 LEU A CA 1
ATOM 699 C C . LEU A 1 88 ? 8.446 -0.480 -6.410 1.00 98.25 88 LEU A C 1
ATOM 701 O O . LEU A 1 88 ? 8.650 0.701 -6.677 1.00 98.25 88 LEU A O 1
ATOM 705 N N . LEU A 1 89 ? 8.183 -0.902 -5.170 1.00 98.12 89 LEU A N 1
ATOM 706 C CA . LEU A 1 89 ? 8.174 -0.015 -4.012 1.00 98.12 89 LEU A CA 1
ATOM 707 C C . LEU A 1 89 ? 9.593 0.193 -3.493 1.00 98.12 89 LEU A C 1
ATOM 709 O O . LEU A 1 89 ? 10.293 -0.765 -3.144 1.00 98.12 89 LEU A O 1
ATOM 713 N N . THR A 1 90 ? 10.004 1.455 -3.420 1.00 98.00 90 THR A N 1
ATOM 714 C CA . THR A 1 90 ? 11.319 1.837 -2.906 1.00 98.00 90 THR A CA 1
ATOM 715 C C . THR A 1 90 ? 11.237 2.236 -1.437 1.00 98.00 90 THR A C 1
ATOM 717 O O . THR A 1 90 ? 10.174 2.556 -0.904 1.00 98.00 90 THR A O 1
ATOM 720 N N . THR A 1 91 ? 12.388 2.274 -0.766 1.00 97.88 91 THR A N 1
ATOM 721 C CA . THR A 1 91 ? 12.488 2.778 0.609 1.00 97.88 91 THR A CA 1
ATOM 722 C C . THR A 1 91 ? 11.953 4.205 0.737 1.00 97.88 91 THR A C 1
ATOM 724 O O . THR A 1 91 ? 11.331 4.541 1.743 1.00 97.88 91 THR A O 1
ATOM 727 N N . THR A 1 92 ? 12.144 5.044 -0.289 1.00 96.12 92 THR A N 1
ATOM 728 C CA . THR A 1 92 ? 11.635 6.419 -0.310 1.00 96.12 92 THR A CA 1
ATOM 729 C C . THR A 1 92 ? 10.110 6.446 -0.327 1.00 96.12 92 THR A C 1
ATOM 731 O O . THR A 1 92 ? 9.522 7.115 0.522 1.00 96.12 92 THR A O 1
ATOM 734 N N . GLY A 1 93 ? 9.460 5.694 -1.220 1.00 96.38 93 GLY A N 1
ATOM 735 C CA . GLY A 1 93 ? 7.996 5.615 -1.246 1.00 96.38 93 GLY A CA 1
ATOM 736 C C . GLY A 1 93 ? 7.415 5.044 0.041 1.00 96.38 93 GLY A C 1
ATOM 737 O O . GLY A 1 93 ? 6.510 5.636 0.631 1.00 96.38 93 GLY A O 1
ATOM 738 N N . LEU A 1 94 ? 7.989 3.940 0.521 1.00 97.94 94 LEU A N 1
ATOM 739 C CA . LEU A 1 94 ? 7.547 3.288 1.750 1.00 97.94 94 LEU A CA 1
ATOM 740 C C . LEU A 1 94 ? 7.701 4.201 2.972 1.00 97.94 94 LEU A C 1
ATOM 742 O O . LEU A 1 94 ? 6.800 4.244 3.809 1.00 97.94 94 LEU A O 1
ATOM 746 N N . SER A 1 95 ? 8.777 4.989 3.074 1.00 97.50 95 SER A N 1
ATOM 747 C CA . SER A 1 95 ? 8.968 5.910 4.206 1.00 97.50 95 SER A CA 1
ATOM 748 C C . SER A 1 95 ? 7.785 6.861 4.416 1.00 97.50 95 SER A C 1
ATOM 750 O O . SER A 1 95 ? 7.471 7.184 5.556 1.00 97.50 95 SER A O 1
ATOM 752 N N . GLY A 1 96 ? 7.058 7.230 3.354 1.00 97.31 96 GLY A N 1
ATOM 753 C CA . GLY A 1 96 ? 5.870 8.082 3.443 1.00 97.31 96 GLY A CA 1
ATOM 754 C C . GLY A 1 96 ? 4.678 7.449 4.174 1.00 97.31 96 GLY A C 1
ATOM 755 O O . GLY A 1 96 ? 3.807 8.179 4.645 1.00 97.31 96 GLY A O 1
ATOM 756 N N . LEU A 1 97 ? 4.659 6.122 4.358 1.00 97.19 97 LEU A N 1
ATOM 757 C CA . LEU A 1 97 ? 3.600 5.410 5.089 1.00 97.19 97 LEU A CA 1
ATOM 758 C C . LEU A 1 97 ? 3.474 5.852 6.552 1.00 97.19 97 LEU A C 1
ATOM 760 O O . LEU A 1 97 ? 2.423 5.640 7.150 1.00 97.19 97 LEU A O 1
ATOM 764 N N . ILE A 1 98 ? 4.470 6.555 7.108 1.00 96.94 98 ILE A N 1
ATOM 765 C CA . ILE A 1 98 ? 4.336 7.202 8.420 1.00 96.94 98 ILE A CA 1
ATOM 766 C C . ILE A 1 98 ? 3.170 8.195 8.486 1.00 96.94 98 ILE A C 1
ATOM 768 O O . ILE A 1 98 ? 2.736 8.543 9.574 1.00 96.94 98 ILE A O 1
ATOM 772 N N . GLN A 1 99 ? 2.638 8.678 7.360 1.00 96.62 99 GLN A N 1
ATOM 773 C CA . GLN A 1 99 ? 1.473 9.569 7.368 1.00 96.62 99 GLN A CA 1
ATOM 774 C C . GLN A 1 99 ? 0.186 8.855 7.822 1.00 96.62 99 GLN A C 1
ATOM 776 O O . GLN A 1 99 ? -0.737 9.504 8.320 1.00 96.62 99 GLN A O 1
ATOM 781 N N . LEU A 1 100 ? 0.144 7.522 7.731 1.00 96.06 100 LEU A N 1
ATOM 782 C CA . LEU A 1 100 ? -0.953 6.675 8.198 1.00 96.06 100 LEU A CA 1
ATOM 783 C C . LEU A 1 100 ? -0.849 6.435 9.711 1.00 96.06 100 LEU A C 1
ATOM 785 O O . LEU A 1 100 ? -0.583 5.333 10.173 1.00 96.06 100 LEU A O 1
ATOM 789 N N . GLN A 1 101 ? -1.064 7.486 10.499 1.00 94.06 101 GLN A N 1
ATOM 790 C CA . GLN A 1 101 ? -0.887 7.469 11.961 1.00 94.06 101 GLN A CA 1
ATOM 791 C C . GLN A 1 101 ? -1.816 6.501 12.710 1.00 94.06 101 GLN A C 1
ATOM 793 O O . GLN A 1 101 ? -1.578 6.185 13.870 1.00 94.06 101 GLN A O 1
ATOM 798 N N . GLU A 1 102 ? -2.872 6.039 12.050 1.00 95.94 102 GLU A N 1
ATOM 799 C CA . GLU A 1 102 ? -3.851 5.118 12.619 1.00 95.94 102 GLU A CA 1
ATOM 800 C C . GLU A 1 102 ? -3.604 3.657 12.209 1.00 95.94 102 GLU A C 1
ATOM 802 O O . GLU A 1 102 ? -4.428 2.793 12.502 1.00 95.94 102 GLU A O 1
ATOM 807 N N . LEU A 1 103 ? -2.510 3.382 11.494 1.00 97.69 103 LEU A N 1
ATOM 808 C CA . LEU A 1 103 ? -2.179 2.040 11.040 1.00 97.69 103 LEU A CA 1
ATOM 809 C C . LEU A 1 103 ? -1.793 1.157 12.238 1.00 97.69 103 LEU A C 1
ATOM 811 O O . LEU A 1 103 ? -0.946 1.520 13.054 1.00 97.69 103 LEU A O 1
ATOM 815 N N . GLU A 1 104 ? -2.434 -0.001 12.331 1.00 98.19 104 GLU A N 1
ATOM 816 C CA . GLU A 1 104 ? -2.234 -1.018 13.365 1.00 98.19 104 GLU A CA 1
ATOM 817 C C . GLU A 1 104 ? -1.357 -2.163 12.839 1.00 98.19 104 GLU A C 1
ATOM 819 O O . GLU A 1 104 ? -0.575 -2.729 13.600 1.00 98.19 104 GLU A O 1
ATOM 824 N N . GLU A 1 105 ? -1.438 -2.477 11.542 1.00 98.62 105 GLU A N 1
ATOM 825 C CA . GLU A 1 105 ? -0.666 -3.542 10.900 1.00 98.62 105 GLU A CA 1
ATOM 826 C C . GLU A 1 105 ? -0.156 -3.119 9.513 1.00 98.62 105 GLU A C 1
ATOM 828 O O . GLU A 1 105 ? -0.913 -2.647 8.658 1.00 98.62 105 GLU A O 1
ATOM 833 N N . LEU A 1 106 ? 1.144 -3.314 9.287 1.00 98.50 106 LEU A N 1
ATOM 834 C CA . LEU A 1 106 ? 1.823 -3.049 8.023 1.00 98.50 106 LEU A CA 1
ATOM 835 C C . LEU A 1 106 ? 2.664 -4.260 7.621 1.00 98.50 106 LEU A C 1
ATOM 837 O O . LEU A 1 106 ? 3.640 -4.574 8.293 1.00 98.50 106 LEU A O 1
ATOM 841 N N . GLU A 1 107 ? 2.339 -4.901 6.504 1.00 98.56 107 GLU A N 1
ATOM 842 C CA . GLU A 1 107 ? 3.096 -6.051 5.991 1.00 98.56 107 GLU A CA 1
ATOM 843 C C . GLU A 1 107 ? 3.920 -5.657 4.757 1.00 98.56 107 GLU A C 1
ATOM 845 O O . GLU A 1 107 ? 3.366 -5.245 3.731 1.00 98.56 107 GLU A O 1
ATOM 850 N N . LEU A 1 108 ? 5.247 -5.800 4.852 1.00 98.06 108 LEU A N 1
ATOM 851 C CA . LEU A 1 108 ? 6.219 -5.448 3.806 1.00 98.06 108 LEU A CA 1
ATOM 852 C C . LEU A 1 108 ? 7.103 -6.628 3.373 1.00 98.06 108 LEU A C 1
ATOM 854 O O . LEU A 1 108 ? 8.105 -6.424 2.684 1.00 98.06 108 LEU A O 1
ATOM 858 N N . THR A 1 109 ? 6.739 -7.858 3.735 1.00 97.44 109 THR A N 1
ATOM 859 C CA . THR A 1 109 ? 7.526 -9.050 3.411 1.00 97.44 109 THR A CA 1
ATOM 860 C C . THR A 1 109 ? 7.819 -9.154 1.914 1.00 97.44 109 THR A C 1
ATOM 862 O O . THR A 1 109 ? 6.938 -8.990 1.068 1.00 97.44 109 THR A O 1
ATOM 865 N N . ASN A 1 110 ? 9.070 -9.454 1.560 1.00 96.62 110 ASN A N 1
ATOM 866 C CA . ASN A 1 110 ? 9.552 -9.524 0.172 1.00 96.62 110 ASN A CA 1
ATOM 867 C C . ASN A 1 110 ? 9.425 -8.215 -0.641 1.00 96.62 110 ASN A C 1
ATOM 869 O O . ASN A 1 110 ? 9.410 -8.265 -1.874 1.00 96.62 110 ASN A O 1
ATOM 873 N N . CYS A 1 111 ? 9.355 -7.047 0.002 1.00 96.50 111 CYS A N 1
ATOM 874 C CA . CYS A 1 111 ? 9.478 -5.756 -0.682 1.00 96.50 111 CYS A CA 1
ATOM 875 C C . CYS A 1 111 ? 10.953 -5.326 -0.765 1.00 96.50 111 CYS A C 1
ATOM 877 O O . CYS A 1 111 ? 11.580 -5.134 0.276 1.00 96.50 111 CYS A O 1
ATOM 879 N N . PRO A 1 112 ? 11.524 -5.090 -1.964 1.00 94.38 112 PRO A N 1
ATOM 880 C CA . PRO A 1 112 ? 12.925 -4.676 -2.103 1.00 94.38 112 PRO A CA 1
ATOM 881 C C . PRO A 1 112 ? 13.270 -3.373 -1.367 1.00 94.38 112 PRO A C 1
ATOM 883 O O . PRO A 1 112 ? 14.396 -3.204 -0.908 1.00 94.38 112 PRO A O 1
ATOM 886 N N . GLY A 1 113 ? 12.306 -2.454 -1.243 1.00 94.50 113 GLY A N 1
ATOM 887 C CA . GLY A 1 113 ? 12.470 -1.198 -0.513 1.00 94.50 113 GLY A CA 1
ATOM 888 C C . GLY A 1 113 ? 12.416 -1.314 1.015 1.00 94.50 113 GLY A C 1
ATOM 889 O O . GLY A 1 113 ? 12.696 -0.323 1.693 1.00 94.50 113 GLY A O 1
ATOM 890 N N . ALA A 1 114 ? 12.058 -2.475 1.571 1.00 96.31 114 ALA A N 1
ATOM 891 C CA . ALA A 1 114 ? 11.886 -2.669 3.008 1.00 96.31 114 ALA A CA 1
ATOM 892 C C . ALA A 1 114 ? 13.222 -3.010 3.689 1.00 96.31 114 ALA A C 1
ATOM 894 O O . ALA A 1 114 ? 13.555 -4.170 3.921 1.00 96.31 114 ALA A O 1
ATOM 895 N N . THR A 1 115 ? 14.032 -1.982 3.958 1.00 96.75 115 THR A N 1
ATOM 896 C CA . THR A 1 115 ? 15.354 -2.149 4.580 1.00 96.75 115 THR A CA 1
ATOM 897 C C . THR A 1 115 ? 15.289 -2.111 6.108 1.00 96.75 115 THR A C 1
ATOM 899 O O . THR A 1 115 ? 14.349 -1.583 6.703 1.00 96.75 115 THR A O 1
ATOM 902 N N . ALA A 1 116 ? 16.342 -2.596 6.771 1.00 95.81 116 ALA A N 1
ATOM 903 C CA . ALA A 1 116 ? 16.465 -2.530 8.228 1.00 95.81 116 ALA A CA 1
ATOM 904 C C . ALA A 1 116 ? 16.400 -1.088 8.775 1.00 95.81 116 ALA A C 1
ATOM 906 O O . ALA A 1 116 ? 15.880 -0.848 9.867 1.00 95.81 116 ALA A O 1
ATOM 907 N N . GLU A 1 117 ? 16.920 -0.109 8.030 1.00 96.38 117 GLU A N 1
ATOM 908 C CA . GLU A 1 117 ? 16.836 1.312 8.382 1.00 96.38 117 GLU A CA 1
ATOM 909 C C . GLU A 1 117 ? 15.395 1.819 8.333 1.00 96.38 117 GLU A C 1
ATOM 911 O O . GLU A 1 117 ? 14.995 2.590 9.206 1.00 96.38 117 GLU A O 1
ATOM 916 N N . LEU A 1 118 ? 14.607 1.358 7.358 1.00 96.94 118 LEU A N 1
ATOM 917 C CA . LEU A 1 118 ? 13.197 1.711 7.249 1.00 96.94 118 LEU A CA 1
ATOM 918 C C . LEU A 1 118 ? 12.394 1.182 8.442 1.00 96.94 118 LEU A C 1
ATOM 920 O O . LEU A 1 118 ? 11.590 1.915 9.012 1.00 96.94 118 LEU A O 1
ATOM 924 N N . PHE A 1 119 ? 12.647 -0.050 8.883 1.00 96.06 119 PHE A N 1
ATOM 925 C CA . PHE A 1 119 ? 11.968 -0.597 10.061 1.00 96.06 119 PHE A CA 1
ATOM 926 C C . PHE A 1 119 ? 12.316 0.173 11.342 1.00 96.06 119 PHE A C 1
ATOM 928 O O . PHE A 1 119 ? 11.431 0.481 12.143 1.00 96.06 119 PHE A O 1
ATOM 935 N N . LYS A 1 120 ? 13.579 0.593 11.505 1.00 95.75 120 LYS A N 1
ATOM 936 C CA . LYS A 1 120 ? 13.973 1.509 12.594 1.00 95.75 120 LYS A CA 1
ATOM 937 C C . LYS A 1 120 ? 13.265 2.859 12.489 1.00 95.75 120 LYS A C 1
ATOM 939 O O . LYS A 1 120 ? 12.884 3.424 13.513 1.00 95.75 120 LYS A O 1
ATOM 944 N N . TYR A 1 121 ? 13.093 3.371 11.272 1.00 97.00 121 TYR A N 1
ATOM 945 C CA . TYR A 1 121 ? 12.368 4.611 11.019 1.00 97.00 121 TYR A CA 1
ATOM 946 C C . TYR A 1 121 ? 10.889 4.492 11.417 1.00 97.00 121 TYR A C 1
ATOM 948 O O . TYR A 1 121 ? 10.386 5.361 12.132 1.00 97.00 121 TYR A O 1
ATOM 956 N N . TYR A 1 122 ? 10.214 3.394 11.062 1.00 97.19 122 TYR A N 1
ATOM 957 C CA . TYR A 1 122 ? 8.837 3.143 11.495 1.00 97.19 122 TYR A CA 1
ATOM 958 C C . TYR A 1 122 ? 8.707 2.980 13.003 1.00 97.19 122 TYR A C 1
ATOM 960 O O . TYR A 1 122 ? 7.801 3.572 13.578 1.00 97.19 122 TYR A O 1
ATOM 968 N N . ALA A 1 123 ? 9.630 2.286 13.672 1.00 94.81 123 ALA A N 1
ATOM 969 C CA . ALA A 1 123 ? 9.589 2.140 15.130 1.00 94.81 123 ALA A CA 1
ATOM 970 C C . ALA A 1 123 ? 9.584 3.494 15.877 1.00 94.81 123 ALA A C 1
ATOM 972 O O . ALA A 1 123 ? 9.088 3.579 16.998 1.00 94.81 123 ALA A O 1
ATOM 973 N N . GLN A 1 124 ? 10.111 4.559 15.259 1.00 95.88 124 GLN A N 1
ATOM 974 C CA . GLN A 1 124 ? 10.111 5.919 15.814 1.00 95.88 124 GLN A CA 1
ATOM 975 C C . GLN A 1 124 ? 8.848 6.731 15.472 1.00 95.88 124 GLN A C 1
ATOM 977 O O . GLN A 1 124 ? 8.505 7.641 16.223 1.00 95.88 124 GLN A O 1
ATOM 982 N N . HIS A 1 125 ? 8.170 6.433 14.356 1.00 96.19 125 HIS A N 1
ATOM 983 C CA . HIS A 1 125 ? 7.087 7.268 13.801 1.00 96.19 125 HIS A CA 1
ATOM 984 C C . HIS A 1 125 ? 5.704 6.592 13.787 1.00 96.19 125 HIS A C 1
ATOM 986 O O . HIS A 1 125 ? 4.694 7.280 13.654 1.00 96.19 125 HIS A O 1
ATOM 992 N N . LEU A 1 126 ? 5.658 5.266 13.932 1.00 94.50 126 LEU A N 1
ATOM 993 C CA . LEU A 1 126 ? 4.463 4.423 14.011 1.00 94.50 126 LEU A CA 1
ATOM 994 C C . LEU A 1 126 ? 4.576 3.466 15.221 1.00 94.50 126 LEU A C 1
ATOM 996 O O . LEU A 1 126 ? 4.565 2.248 15.052 1.00 94.50 126 LEU A O 1
ATOM 1000 N N . PRO A 1 127 ? 4.700 3.981 16.460 1.00 89.50 127 PRO A N 1
ATOM 1001 C CA . PRO A 1 127 ? 5.031 3.171 17.642 1.00 89.50 127 PRO A CA 1
ATOM 1002 C C . PRO A 1 127 ? 3.955 2.144 18.035 1.00 89.50 127 PRO A C 1
ATOM 1004 O O . PRO A 1 127 ? 4.222 1.255 18.840 1.00 89.50 127 PRO A O 1
ATOM 1007 N N . HIS A 1 128 ? 2.741 2.276 17.498 1.00 91.19 128 HIS A N 1
ATOM 1008 C CA . HIS A 1 128 ? 1.615 1.372 17.744 1.00 91.19 128 HIS A CA 1
ATOM 1009 C C . HIS A 1 128 ? 1.314 0.441 16.562 1.00 91.19 128 HIS A C 1
ATOM 1011 O O . HIS A 1 128 ? 0.451 -0.423 16.689 1.00 91.19 128 HIS A O 1
ATOM 1017 N N . CYS A 1 129 ? 2.021 0.598 15.439 1.00 96.88 129 CYS A N 1
ATOM 1018 C CA . CYS A 1 129 ? 1.854 -0.246 14.263 1.00 96.88 129 CYS A CA 1
ATOM 1019 C C . CYS A 1 129 ? 2.743 -1.485 14.386 1.00 96.88 129 CYS A C 1
ATOM 1021 O O . CYS A 1 129 ? 3.962 -1.381 14.543 1.00 96.88 129 CYS A O 1
ATOM 1023 N N . MET A 1 130 ? 2.147 -2.663 14.254 1.00 97.44 130 MET A N 1
ATOM 1024 C CA . MET A 1 130 ? 2.877 -3.907 14.062 1.00 97.44 130 MET A CA 1
ATOM 1025 C C . MET A 1 130 ? 3.384 -3.954 12.620 1.00 97.44 130 MET A C 1
ATOM 1027 O O . MET A 1 130 ? 2.592 -4.033 11.683 1.00 97.44 130 MET A O 1
ATOM 1031 N N . VAL A 1 131 ? 4.701 -3.877 12.435 1.00 96.81 131 VAL A N 1
ATOM 1032 C CA . VAL A 1 131 ? 5.323 -4.004 11.112 1.00 96.81 131 VAL A CA 1
ATOM 1033 C C . VAL A 1 131 ? 5.829 -5.432 10.934 1.00 96.81 131 VAL A C 1
ATOM 1035 O O . VAL A 1 131 ? 6.609 -5.916 11.753 1.00 96.81 131 VAL A O 1
ATOM 1038 N N . ILE A 1 132 ? 5.363 -6.098 9.880 1.00 96.06 132 ILE A N 1
ATOM 1039 C CA . ILE A 1 132 ? 5.745 -7.456 9.490 1.00 96.06 132 ILE A CA 1
ATOM 1040 C C . ILE A 1 132 ? 6.752 -7.347 8.340 1.00 96.06 132 ILE A C 1
ATOM 1042 O O . ILE A 1 132 ? 6.460 -6.742 7.302 1.00 96.06 132 ILE A O 1
ATOM 1046 N N . GLU A 1 133 ? 7.942 -7.903 8.560 1.00 87.00 133 GLU A N 1
ATOM 1047 C CA . GLU A 1 133 ? 9.092 -7.889 7.641 1.00 87.00 133 GLU A CA 1
ATOM 1048 C C . GLU A 1 133 ? 9.215 -9.141 6.762 1.00 87.00 133 GLU A C 1
ATOM 1050 O O . GLU A 1 133 ? 8.580 -10.180 7.059 1.00 87.00 133 GLU A O 1
#

Secondary structure (DSSP, 8-state):
---EEE-TT-TT--HHHHHHHHHH-TT--EEE-TT-TT-BHHHHHHHTT-TT--EEE-TT-TB--HHHHHHHTT-TT--EEE-TT-TT--HHHHHGGGG-TT-SEEE-TT-TT--HHHHHHHHHH-TT-EEE-

Radius of gyration: 13.59 Å; Cα contacts (8 Å, |Δi|>4): 322; chains: 1; bounding box: 41×24×33 Å

Foldseek 3Di:
DEAEDEPAPVCPDALVVLLVCLVPVLQHQYYHHHLNCRYALSSLLSVLSNQNHAEYHHALNQHYALSSLVSNLNRQNYAYYEHHNHARYALVSLLSNLSNQNHQEYEHHNHPRDDPVSVVSCCVRNVNHDYHD

Sequence (133 aa):
KLRSLDLSWCPRITDMALEYIACDLHKLEELVLDRCVRITDTGLGYLSTMSSLRSLYLRWCCQVQDFGLQHLFGMRSLRLLSLAGCPLLTTTGLSGLIQLQELEELELTNCPGATAELFKYYAQHLPHCMVIE

Mean predicted aligned error: 2.38 Å

Solvent-accessible surface area (backbone atoms only — not comparable to full-atom values): 6401 Å² total; per-residue (Å²): 133,69,38,70,47,80,49,52,69,33,73,81,48,33,31,69,55,34,42,52,44,41,74,72,43,61,61,27,28,33,42,35,33,29,41,15,52,50,32,32,32,70,19,36,47,35,46,42,72,34,73,44,32,25,34,41,34,36,30,36,16,59,48,34,34,38,71,20,52,61,40,46,42,76,37,75,48,30,29,34,42,31,44,25,40,16,65,55,32,38,46,71,38,56,60,54,54,54,58,38,76,55,33,45,35,37,33,38,31,74,21,78,26,65,43,74,67,52,55,54,51,40,59,74,59,37,78,75,34,49,74,43,107

InterPro domains:
  IPR001611 Leucine-rich repeat [PF13516] (1-22)
  IPR001611 Leucine-rich repeat [PF13516] (26-47)
  IPR001611 Leucine-rich repeat [PF13516] (51-70)
  IPR006553 Leucine-rich repeat, cysteine-containing subtype [SM00367] (1-24)
  IPR006553 Leucine-rich repeat, cysteine-containing subtype [SM00367] (25-50)
  IPR006553 Leucine-rich repeat, cysteine-containing subtype [SM00367] (51-75)
  IPR006553 Leucine-rich repeat, cysteine-containing subtype [SM00367] (76-100)
  IPR032675 Leucine-rich repeat domain superfamily [G3DSA:3.80.10.10] (1-133)

pLDDT: mean 96.93, std 2.66, range [75.12, 98.88]

Organism: NCBI:txid188132

Nearest PDB structures (foldseek):
  6o60-assembly1_C  TM=9.473E-01  e=1.362E-08  Homo sapiens
  6wcq-assembly1_B  TM=9.091E-01  e=3.623E-07  Homo sapiens
  1fs2-assembly1_C  TM=8.117E-01  e=1.562E-04  Homo sapiens
  7b5r-assembly1_T  TM=7.907E-01  e=1.380E-04  Homo sapiens
  4q62-assembly1_A-2  TM=5.451E-01  e=4.257E-05  Legionella pneumophila subsp. pneumophila str. Philadelphia 1